Protein AF-A0AAJ0G5H9-F1 (afdb_monomer)

Secondary structure (DSSP, 8-state):
-TTTS-SS----S---HHHHHHHHHHHHHHHHHHHHHHHHHHHHHHHHHHHHHHHHHHTTS------------PPPPS--------

Structure (mmCIF, N/CA/C/O backbone):
data_AF-A0AAJ0G5H9-F1
#
_entry.id   AF-A0AAJ0G5H9-F1
#
loop_
_atom_site.group_PDB
_atom_site.id
_atom_site.type_symbol
_atom_site.label_atom_id
_atom_site.label_alt_id
_atom_site.label_comp_id
_atom_site.label_asym_id
_atom_site.label_entity_id
_atom_site.label_seq_id
_atom_site.pdbx_PDB_ins_code
_atom_site.Cartn_x
_atom_site.Cartn_y
_atom_site.Cartn_z
_atom_site.occupancy
_atom_site.B_iso_or_equiv
_atom_site.auth_seq_id
_atom_site.auth_comp_id
_atom_site.auth_asym_id
_atom_site.auth_atom_id
_atom_site.pdbx_PDB_model_num
ATOM 1 N N . MET A 1 1 ? -8.247 5.026 0.078 1.00 62.94 1 MET A N 1
ATOM 2 C CA . MET A 1 1 ? -8.132 4.425 1.434 1.00 62.94 1 MET A CA 1
ATOM 3 C C . MET A 1 1 ? -9.460 3.911 1.976 1.00 62.94 1 MET A C 1
ATOM 5 O O . MET A 1 1 ? -9.439 2.860 2.594 1.00 62.94 1 MET A O 1
ATOM 9 N N . ALA A 1 2 ? -10.594 4.597 1.762 1.00 69.38 2 ALA A N 1
ATOM 10 C CA . ALA A 1 2 ? -11.894 4.135 2.271 1.00 69.38 2 ALA A CA 1
ATOM 11 C C . ALA A 1 2 ? -12.286 2.730 1.764 1.00 69.38 2 ALA A C 1
ATOM 13 O O . ALA A 1 2 ? -12.747 1.921 2.558 1.00 69.38 2 ALA A O 1
ATOM 14 N N . GLN A 1 3 ? -12.005 2.411 0.493 1.00 83.31 3 GLN A N 1
ATOM 15 C CA . GLN A 1 3 ? -12.224 1.076 -0.091 1.00 83.31 3 GLN A CA 1
ATOM 16 C C . GLN A 1 3 ? -11.336 -0.023 0.517 1.00 83.31 3 GLN A C 1
ATOM 18 O O . GLN A 1 3 ? -11.757 -1.167 0.607 1.00 83.31 3 GLN A O 1
ATOM 23 N N . PHE A 1 4 ? -10.122 0.325 0.953 1.00 82.44 4 PHE A N 1
ATOM 24 C CA . PHE A 1 4 ? -9.141 -0.630 1.484 1.00 82.44 4 PHE A CA 1
ATOM 25 C C . PHE A 1 4 ? -9.252 -0.817 3.000 1.00 82.44 4 PHE A C 1
ATOM 27 O O . PHE A 1 4 ? -8.603 -1.685 3.578 1.00 82.44 4 PHE A O 1
ATOM 34 N N . ARG A 1 5 ? -10.056 0.010 3.678 1.00 82.31 5 ARG A N 1
ATOM 35 C CA . ARG A 1 5 ? -10.251 -0.109 5.121 1.00 82.31 5 ARG A CA 1
ATOM 36 C C . ARG A 1 5 ? -11.112 -1.338 5.406 1.00 82.31 5 ARG A C 1
ATOM 38 O O . ARG A 1 5 ? -12.244 -1.427 4.938 1.00 82.31 5 ARG A O 1
ATOM 45 N N . ALA A 1 6 ? -10.595 -2.249 6.226 1.00 83.88 6 ALA A N 1
ATOM 46 C CA . ALA A 1 6 ? -11.339 -3.426 6.652 1.00 83.88 6 ALA A CA 1
ATOM 47 C C . ALA A 1 6 ? -12.647 -3.037 7.370 1.00 83.88 6 ALA A C 1
ATOM 49 O O . ALA A 1 6 ? -12.690 -2.086 8.159 1.00 83.88 6 ALA A O 1
ATOM 50 N N . LYS A 1 7 ? -13.721 -3.787 7.091 1.00 84.81 7 LYS A N 1
ATOM 51 C CA . LYS A 1 7 ? -15.043 -3.590 7.716 1.00 84.81 7 LYS A CA 1
ATOM 52 C C . LYS A 1 7 ? -15.037 -3.967 9.203 1.00 84.81 7 LYS A C 1
ATOM 54 O O . LYS A 1 7 ? -15.763 -3.365 9.985 1.00 84.81 7 LYS A O 1
ATOM 59 N N . LYS A 1 8 ? -14.190 -4.927 9.588 1.00 88.06 8 LYS A N 1
ATOM 60 C CA . LYS A 1 8 ? -13.931 -5.335 10.974 1.00 88.06 8 LYS A CA 1
ATOM 61 C C . LYS A 1 8 ? -12.545 -4.848 11.396 1.00 88.06 8 LYS A C 1
ATOM 63 O O . LYS A 1 8 ? -11.624 -4.849 10.581 1.00 88.06 8 LYS A O 1
ATOM 68 N N . LEU A 1 9 ? -12.410 -4.400 12.644 1.00 86.38 9 LEU A N 1
ATOM 69 C CA . LEU A 1 9 ? -11.127 -3.950 13.179 1.00 86.38 9 LEU A CA 1
ATOM 70 C C . LEU A 1 9 ? -10.209 -5.160 13.399 1.00 86.38 9 LEU A C 1
ATOM 72 O O . LEU A 1 9 ? -10.583 -6.086 14.110 1.00 86.38 9 LEU A O 1
ATOM 76 N N . ASP A 1 10 ? -9.026 -5.122 12.788 1.00 84.06 10 ASP A N 1
ATOM 77 C CA . ASP A 1 10 ? -8.018 -6.194 12.808 1.00 84.06 10 ASP A CA 1
ATOM 78 C C . ASP A 1 10 ? -6.702 -5.720 13.454 1.00 84.06 10 ASP A C 1
ATOM 80 O O . ASP A 1 10 ? -5.599 -5.959 12.976 1.00 84.06 10 ASP A O 1
ATOM 84 N N . LEU A 1 11 ? -6.816 -4.916 14.511 1.00 87.56 11 LEU A N 1
ATOM 85 C CA . LEU A 1 11 ? -5.677 -4.329 15.209 1.00 87.56 11 LEU A CA 1
ATOM 86 C C . LEU A 1 11 ? -5.784 -4.637 16.698 1.00 87.56 11 LEU A C 1
ATOM 88 O O . LEU A 1 11 ? -6.764 -4.253 17.329 1.00 87.56 11 LEU A O 1
ATOM 92 N N . GLY A 1 12 ? -4.761 -5.291 17.251 1.00 87.38 12 GLY A N 1
ATOM 93 C CA . GLY A 1 12 ? -4.613 -5.512 18.696 1.00 87.38 12 GLY A CA 1
ATOM 94 C C . GLY A 1 12 ? -3.843 -4.402 19.425 1.00 87.38 12 GLY A C 1
ATOM 95 O O . GLY A 1 12 ? -3.673 -4.468 20.637 1.00 87.38 12 GLY A O 1
ATOM 96 N N . CYS A 1 13 ? -3.344 -3.396 18.699 1.00 83.81 13 CYS A N 1
ATOM 97 C CA . CYS A 1 13 ? -2.591 -2.270 19.254 1.00 83.81 13 CYS A CA 1
ATOM 98 C C . CYS A 1 13 ? -3.482 -1.042 19.508 1.00 83.81 13 CYS A C 1
ATOM 100 O O . CYS A 1 13 ? -4.678 -1.040 19.216 1.00 83.81 13 CYS A O 1
ATOM 102 N N . PHE A 1 14 ? -2.885 0.033 20.031 1.00 91.19 14 PHE A N 1
ATOM 103 C CA . PHE A 1 14 ? -3.593 1.283 20.300 1.00 91.19 14 PHE A CA 1
ATOM 104 C C . PHE A 1 14 ? -4.309 1.827 19.053 1.00 91.19 14 PHE A C 1
ATOM 106 O O . PHE A 1 14 ? -3.700 2.059 17.998 1.00 91.19 14 PHE A O 1
ATOM 113 N N . ILE A 1 15 ? -5.614 2.065 19.194 1.00 89.19 15 ILE A N 1
ATOM 114 C CA . ILE A 1 15 ? -6.499 2.458 18.100 1.00 89.19 15 ILE A CA 1
ATOM 115 C C . ILE A 1 15 ? -6.346 3.961 17.848 1.00 89.19 15 ILE A C 1
ATOM 117 O O . ILE A 1 15 ? -6.970 4.797 18.493 1.00 89.19 15 ILE A O 1
ATOM 121 N N . ASN A 1 16 ? -5.515 4.305 16.866 1.00 91.56 16 ASN A N 1
ATOM 122 C CA . ASN A 1 16 ? -5.354 5.663 16.350 1.00 91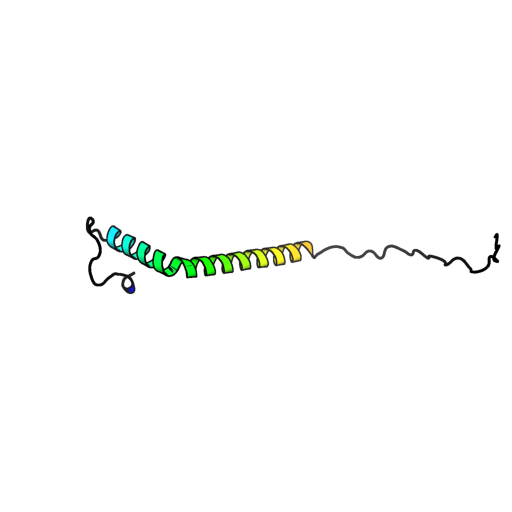.56 16 ASN A CA 1
ATOM 123 C C . ASN A 1 16 ? -5.649 5.676 14.843 1.00 91.56 16 ASN A C 1
ATOM 125 O O . ASN A 1 16 ? -5.310 4.733 14.128 1.00 91.56 16 ASN A O 1
ATOM 129 N N . ILE A 1 17 ? -6.222 6.767 14.327 1.00 89.94 17 ILE A N 1
ATOM 130 C CA . ILE A 1 17 ? -6.497 6.964 12.893 1.00 89.94 17 ILE A CA 1
ATOM 131 C C . ILE A 1 17 ? -5.222 6.762 12.060 1.00 89.94 17 ILE A C 1
ATOM 133 O O . ILE A 1 17 ? -5.270 6.180 10.973 1.00 89.94 17 ILE A O 1
ATOM 137 N N . LYS A 1 18 ? -4.070 7.213 12.577 1.00 91.12 18 LYS A N 1
ATOM 138 C CA . LYS A 1 18 ? -2.763 7.011 11.933 1.00 91.12 18 LYS A CA 1
ATOM 139 C C . LYS A 1 18 ? -2.407 5.524 11.837 1.00 91.12 18 LYS A C 1
ATOM 141 O O . LYS A 1 18 ? -2.069 5.073 10.749 1.00 91.12 18 LYS A O 1
ATOM 146 N N . ASN A 1 19 ? -2.583 4.773 12.923 1.00 91.88 19 ASN A N 1
ATOM 147 C CA . ASN A 1 19 ? -2.270 3.342 12.995 1.00 91.88 19 ASN A CA 1
ATOM 148 C C . ASN A 1 19 ? -3.182 2.515 12.083 1.00 91.88 19 ASN A C 1
ATOM 150 O O . ASN A 1 19 ? -2.704 1.642 11.368 1.00 91.88 19 ASN A O 1
ATOM 154 N N . ILE A 1 20 ? -4.480 2.838 12.037 1.00 91.12 20 ILE A N 1
ATOM 155 C CA . ILE A 1 20 ? -5.433 2.181 11.132 1.00 91.12 20 ILE A CA 1
ATOM 156 C C . ILE A 1 20 ? -5.011 2.388 9.676 1.00 91.12 20 ILE A C 1
ATOM 158 O O . ILE A 1 20 ? -4.928 1.430 8.912 1.00 91.12 20 ILE A O 1
ATOM 162 N N . AR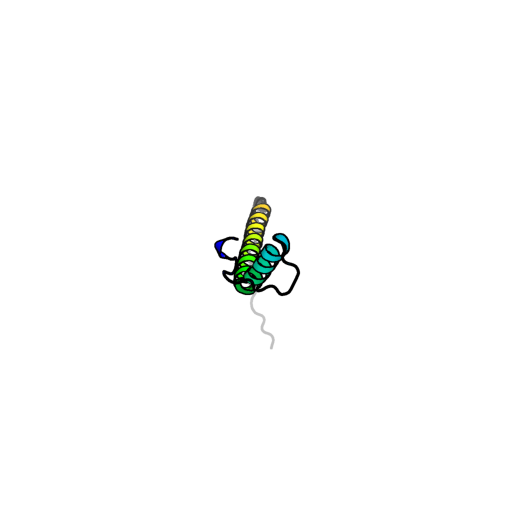G A 1 21 ? -4.711 3.635 9.290 1.00 90.94 21 ARG A N 1
ATOM 163 C CA . ARG A 1 21 ? -4.300 3.957 7.918 1.00 90.94 21 ARG A CA 1
ATOM 164 C C . ARG A 1 21 ? -2.993 3.262 7.543 1.00 90.94 21 ARG A C 1
ATOM 166 O O . ARG A 1 21 ? -2.874 2.748 6.437 1.00 90.94 21 ARG A O 1
ATOM 173 N N . ASP A 1 22 ? -2.023 3.289 8.443 1.00 92.06 22 ASP A N 1
ATOM 174 C CA . ASP A 1 22 ? -0.709 2.685 8.257 1.00 92.06 22 ASP A CA 1
ATOM 175 C C . ASP A 1 22 ? -0.799 1.158 8.112 1.00 92.06 22 ASP A C 1
ATOM 177 O O . ASP A 1 22 ? -0.249 0.584 7.175 1.00 92.06 22 ASP A O 1
ATOM 181 N N . HIS A 1 23 ? -1.603 0.505 8.948 1.00 91.69 23 HIS A N 1
ATOM 182 C CA . HIS A 1 23 ? -1.862 -0.924 8.835 1.00 91.69 23 HIS A CA 1
ATOM 183 C C . HIS A 1 23 ? -2.525 -1.302 7.506 1.00 91.69 23 HIS A C 1
ATOM 185 O O . HIS A 1 23 ? -2.082 -2.235 6.839 1.00 91.69 23 HIS A O 1
ATOM 191 N N . THR A 1 24 ? -3.534 -0.541 7.068 1.00 91.88 24 THR A N 1
ATOM 192 C CA . THR A 1 24 ? -4.154 -0.753 5.753 1.00 91.88 24 THR A CA 1
ATOM 193 C C . THR A 1 24 ? -3.143 -0.608 4.617 1.00 91.88 24 THR A C 1
ATOM 195 O O . THR A 1 24 ? -3.144 -1.424 3.701 1.00 91.88 24 THR A O 1
ATOM 198 N N . LYS A 1 25 ? -2.248 0.387 4.679 1.00 91.56 25 LYS A N 1
ATOM 199 C CA . LYS A 1 25 ? -1.187 0.552 3.675 1.00 91.56 25 LYS A CA 1
ATOM 200 C C . LYS A 1 25 ? -0.254 -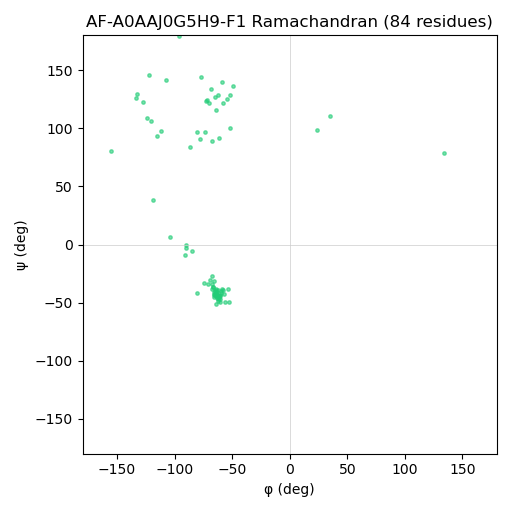0.657 3.627 1.00 91.56 25 LYS A C 1
ATOM 202 O O . LYS A 1 25 ? 0.067 -1.095 2.531 1.00 91.56 25 LYS A O 1
ATOM 207 N N . ARG A 1 26 ? 0.156 -1.200 4.781 1.00 91.38 26 ARG A N 1
ATOM 208 C CA . ARG A 1 26 ? 1.027 -2.387 4.830 1.00 91.38 26 ARG A CA 1
ATOM 209 C C . ARG A 1 26 ? 0.367 -3.619 4.214 1.00 91.38 26 ARG A C 1
ATOM 211 O O . ARG A 1 26 ? 1.032 -4.324 3.469 1.00 91.38 26 ARG A O 1
ATOM 218 N N . LYS A 1 27 ? -0.927 -3.842 4.469 1.00 90.62 27 LYS A N 1
ATOM 219 C CA . LYS A 1 27 ? -1.662 -4.961 3.856 1.00 90.62 27 LYS A CA 1
ATOM 220 C C . LYS A 1 27 ? -1.761 -4.835 2.339 1.00 90.62 27 LYS A C 1
ATOM 222 O O . LYS A 1 27 ? -1.347 -5.737 1.630 1.00 90.62 27 LYS A O 1
ATOM 227 N N . VAL A 1 28 ? -2.211 -3.680 1.848 1.00 90.88 28 VAL A N 1
ATOM 228 C CA . VAL A 1 28 ? -2.307 -3.426 0.398 1.00 90.88 28 VAL A CA 1
ATOM 229 C C . VAL A 1 28 ? -0.939 -3.552 -0.275 1.00 90.88 28 VAL A C 1
ATOM 231 O O . VAL A 1 28 ? -0.821 -4.081 -1.371 1.00 90.88 28 VAL A O 1
ATOM 234 N N . PHE A 1 29 ? 0.120 -3.092 0.391 1.00 90.56 29 PHE A N 1
ATOM 235 C CA . PHE A 1 29 ? 1.476 -3.253 -0.114 1.00 90.56 29 PHE A CA 1
ATOM 236 C C . PHE A 1 29 ? 1.893 -4.724 -0.228 1.00 90.56 29 PHE A C 1
ATOM 238 O O . PHE A 1 29 ? 2.491 -5.105 -1.226 1.00 90.56 29 PHE A O 1
ATOM 245 N N . GLN A 1 30 ? 1.575 -5.536 0.780 1.00 89.44 30 GLN A N 1
ATOM 246 C CA . GLN A 1 30 ? 1.890 -6.961 0.787 1.00 89.44 30 GLN A CA 1
ATOM 247 C C . GLN A 1 30 ? 1.178 -7.707 -0.350 1.00 89.44 30 GLN A C 1
ATOM 249 O O . GLN A 1 30 ? 1.790 -8.564 -0.981 1.00 89.44 30 GLN A O 1
ATOM 254 N N . ASP A 1 31 ? -0.073 -7.349 -0.639 1.00 88.69 31 ASP A N 1
ATOM 255 C CA . ASP A 1 31 ? -0.867 -8.000 -1.685 1.00 88.69 31 ASP A CA 1
ATOM 256 C C . ASP A 1 31 ? -0.425 -7.585 -3.105 1.00 88.69 31 ASP A C 1
ATOM 258 O O . ASP A 1 31 ? -0.458 -8.396 -4.028 1.00 88.69 31 ASP A O 1
ATOM 262 N N . ASN A 1 32 ? 0.028 -6.338 -3.290 1.00 89.88 32 ASN A N 1
ATOM 263 C CA . ASN A 1 32 ? 0.380 -5.774 -4.603 1.00 89.88 32 ASN A CA 1
ATOM 264 C C . ASN A 1 32 ? 1.892 -5.676 -4.882 1.00 89.88 32 ASN A C 1
ATOM 266 O O . ASN A 1 32 ? 2.293 -5.101 -5.896 1.00 89.88 32 ASN A O 1
ATOM 270 N N . GLU A 1 33 ? 2.749 -6.212 -4.014 1.00 86.00 33 GLU A N 1
ATOM 271 C CA . GLU A 1 33 ? 4.207 -6.212 -4.205 1.00 86.00 33 GLU A CA 1
ATOM 272 C C . GLU A 1 33 ? 4.666 -6.782 -5.566 1.00 86.00 33 GLU A C 1
ATOM 274 O O . GLU A 1 33 ? 5.404 -6.080 -6.265 1.00 86.00 33 GLU A O 1
ATOM 279 N N . PRO A 1 34 ? 4.203 -7.967 -6.023 1.00 84.38 34 PRO A N 1
ATOM 280 C CA . PRO A 1 34 ? 4.712 -8.560 -7.263 1.00 84.38 34 PRO A CA 1
ATOM 281 C C . PRO A 1 34 ? 4.353 -7.739 -8.507 1.00 84.38 34 PRO A C 1
ATOM 283 O O . PRO A 1 34 ? 5.200 -7.507 -9.372 1.00 84.38 34 PRO A O 1
ATOM 286 N N . GLU A 1 35 ? 3.117 -7.244 -8.585 1.00 85.31 35 GLU A N 1
ATOM 287 C CA . GLU A 1 35 ? 2.667 -6.390 -9.690 1.00 85.31 35 GLU A CA 1
ATOM 288 C C . GLU A 1 35 ? 3.435 -5.068 -9.712 1.00 85.31 35 GLU A C 1
ATOM 290 O O . GLU A 1 35 ? 3.832 -4.577 -10.772 1.00 85.31 35 GLU A O 1
ATOM 295 N N . ARG A 1 36 ? 3.702 -4.502 -8.530 1.00 86.25 36 ARG A N 1
ATOM 296 C CA . ARG A 1 36 ? 4.475 -3.270 -8.396 1.00 86.25 36 ARG A CA 1
ATOM 297 C C . ARG A 1 36 ? 5.919 -3.469 -8.839 1.00 86.25 36 ARG A C 1
ATOM 299 O O . ARG A 1 36 ? 6.444 -2.615 -9.550 1.00 86.25 36 ARG A O 1
ATOM 306 N N . PHE A 1 37 ? 6.552 -4.572 -8.448 1.00 84.19 37 PHE A N 1
ATOM 307 C CA . PHE A 1 37 ? 7.920 -4.884 -8.852 1.00 84.19 37 PHE A CA 1
ATOM 308 C C . PHE A 1 37 ? 8.030 -5.049 -10.372 1.00 84.19 37 PHE A C 1
ATOM 310 O O . PHE A 1 37 ? 8.887 -4.421 -10.994 1.00 84.19 37 PHE A O 1
ATOM 317 N N . ALA A 1 38 ? 7.113 -5.804 -10.985 1.00 85.75 38 ALA A N 1
ATOM 318 C CA . ALA A 1 38 ? 7.066 -5.982 -12.435 1.00 85.75 38 ALA A CA 1
ATOM 319 C C . ALA A 1 38 ? 6.866 -4.649 -13.176 1.00 85.75 38 ALA A C 1
ATOM 321 O O . ALA A 1 38 ? 7.570 -4.356 -14.144 1.00 85.75 38 ALA A O 1
ATOM 322 N N . HIS A 1 39 ? 5.951 -3.807 -12.691 1.00 85.12 39 HIS A N 1
ATOM 323 C CA . HIS A 1 39 ? 5.681 -2.507 -13.297 1.00 85.12 39 HIS A CA 1
ATOM 324 C C . HIS A 1 39 ? 6.875 -1.548 -13.179 1.00 85.12 39 HIS A C 1
ATOM 326 O O . HIS A 1 39 ? 7.258 -0.917 -14.164 1.00 85.12 39 HIS A O 1
ATOM 332 N N . LEU A 1 40 ? 7.507 -1.467 -12.003 1.00 86.62 40 LEU A N 1
ATOM 333 C CA . LEU A 1 40 ? 8.697 -0.638 -11.795 1.00 86.62 40 LEU A CA 1
ATOM 334 C C . LEU A 1 40 ? 9.873 -1.105 -12.659 1.00 86.62 40 LEU A C 1
ATOM 336 O O . LEU A 1 40 ? 10.539 -0.279 -13.280 1.00 86.62 40 LEU A O 1
ATOM 340 N N . GLN A 1 41 ? 10.099 -2.418 -12.744 1.00 87.00 41 GLN A N 1
ATOM 341 C CA . GLN A 1 41 ? 11.162 -2.982 -13.570 1.00 87.00 41 GLN A CA 1
ATOM 342 C C . GLN A 1 41 ? 10.935 -2.700 -15.060 1.00 87.00 41 GLN A C 1
ATOM 344 O O . GLN A 1 41 ? 11.870 -2.312 -15.764 1.00 87.00 41 GLN A O 1
ATOM 349 N N . TRP A 1 42 ? 9.694 -2.828 -15.537 1.00 88.50 42 TRP A N 1
ATOM 350 C CA . TRP A 1 42 ? 9.339 -2.500 -16.916 1.00 88.50 42 TRP A CA 1
ATOM 351 C C . TRP A 1 42 ? 9.566 -1.016 -17.230 1.00 88.50 42 TRP A C 1
ATOM 353 O O . TRP A 1 42 ? 10.257 -0.690 -18.196 1.00 88.50 42 TRP A O 1
ATOM 363 N N . LEU A 1 43 ? 9.080 -0.112 -16.374 1.00 87.69 43 LEU A N 1
ATOM 364 C CA . LEU A 1 43 ? 9.281 1.331 -16.540 1.00 87.69 43 LEU A CA 1
ATOM 365 C C . LEU A 1 43 ? 10.765 1.721 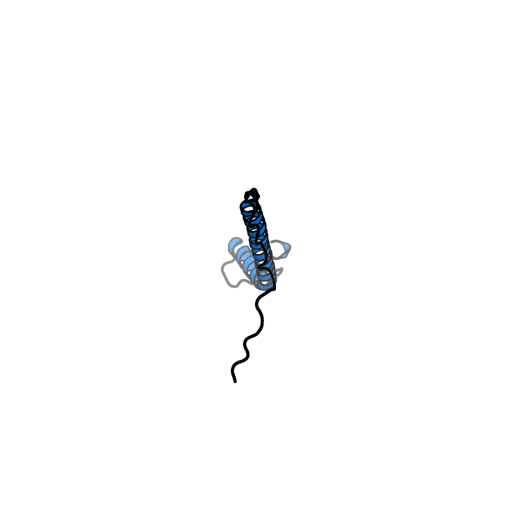-16.544 1.00 87.69 43 LEU A C 1
ATOM 367 O O . LEU A 1 43 ? 11.186 2.559 -17.341 1.00 87.69 43 LEU A O 1
ATOM 371 N N . GLN A 1 44 ? 11.573 1.103 -15.681 1.00 86.62 44 GLN A N 1
ATOM 372 C CA . GLN A 1 44 ? 13.006 1.381 -15.608 1.00 86.62 44 GLN A CA 1
ATOM 373 C C . GLN A 1 44 ? 13.778 0.836 -16.817 1.00 86.62 44 GLN A C 1
ATOM 375 O O . GLN A 1 44 ? 14.727 1.464 -17.291 1.00 86.62 44 GLN A O 1
ATOM 380 N N . SER A 1 45 ? 13.351 -0.301 -17.367 1.00 86.75 45 SER A N 1
ATOM 381 C CA . SER A 1 45 ? 13.885 -0.816 -18.631 1.00 86.75 45 SER A CA 1
ATOM 382 C C . SER A 1 45 ? 13.615 0.162 -19.782 1.00 86.75 45 SER A C 1
ATOM 384 O O . SER A 1 45 ? 14.529 0.525 -20.530 1.00 86.75 45 SER A O 1
ATOM 386 N N . LEU A 1 46 ? 12.386 0.675 -19.875 1.00 84.50 46 LEU A N 1
ATOM 387 C CA . LEU A 1 46 ? 11.992 1.629 -20.911 1.00 84.50 46 LEU A CA 1
ATOM 388 C C . LEU A 1 46 ? 12.738 2.964 -20.821 1.00 84.50 46 LEU A C 1
ATOM 390 O O . LEU A 1 46 ? 13.185 3.490 -21.837 1.00 84.50 46 LEU A O 1
ATOM 394 N N . SER A 1 47 ? 12.942 3.506 -19.620 1.00 84.81 47 SER A N 1
ATOM 395 C CA . SER A 1 47 ? 13.698 4.756 -19.474 1.00 84.81 47 SER A CA 1
ATOM 396 C C . SER A 1 47 ? 15.159 4.597 -19.914 1.00 84.81 47 SER A C 1
ATOM 398 O O . SER A 1 47 ? 15.707 5.471 -20.586 1.00 84.81 47 SER A O 1
ATOM 400 N N . SER A 1 48 ? 15.775 3.447 -19.621 1.00 81.56 48 SER A N 1
ATOM 401 C CA . SER A 1 48 ? 17.151 3.144 -20.037 1.00 81.56 48 SER A CA 1
ATOM 402 C C . SER A 1 48 ? 17.317 2.969 -21.553 1.00 81.56 48 SER A C 1
ATOM 404 O O . SER A 1 48 ? 18.408 3.170 -22.090 1.00 81.56 48 SER A O 1
ATOM 406 N N . THR A 1 49 ? 16.261 2.549 -22.255 1.00 79.62 49 THR A N 1
ATOM 407 C CA . THR A 1 49 ? 16.282 2.387 -23.717 1.00 79.62 49 THR A CA 1
ATOM 408 C C . THR A 1 49 ? 16.075 3.726 -24.413 1.00 79.62 49 THR A C 1
ATOM 410 O O . THR A 1 49 ? 16.835 4.039 -25.324 1.00 79.62 49 THR A O 1
ATOM 413 N N . LEU A 1 50 ? 15.159 4.564 -23.917 1.00 82.25 50 LEU A N 1
ATOM 414 C CA . LEU A 1 50 ? 14.992 5.950 -24.370 1.00 82.25 50 LEU A CA 1
ATOM 415 C C . LEU A 1 50 ? 16.287 6.760 -24.248 1.00 82.25 50 LEU A C 1
ATOM 417 O O . LEU A 1 50 ? 16.734 7.341 -25.233 1.00 82.25 50 LEU A O 1
ATOM 421 N N . LYS A 1 51 ? 16.944 6.710 -23.082 1.00 82.19 51 LYS A N 1
ATOM 422 C CA . LYS A 1 51 ? 18.221 7.403 -22.856 1.00 82.19 51 LYS A CA 1
ATOM 423 C C . LYS A 1 51 ? 19.293 6.971 -23.864 1.00 82.19 51 LYS A C 1
ATOM 425 O O . LYS A 1 51 ? 19.991 7.809 -24.416 1.00 82.19 51 LYS A O 1
ATOM 430 N N . ARG A 1 52 ? 19.382 5.668 -24.159 1.00 77.88 52 ARG A N 1
ATOM 431 C CA . ARG A 1 52 ? 20.321 5.133 -25.158 1.00 77.88 52 ARG A CA 1
ATOM 432 C C . ARG A 1 52 ? 20.024 5.612 -26.573 1.00 77.88 52 ARG A C 1
ATOM 434 O O . ARG A 1 52 ? 20.960 5.918 -27.295 1.00 77.88 52 ARG A O 1
ATOM 441 N N . VAL A 1 53 ? 18.754 5.686 -26.965 1.00 79.75 53 VAL A N 1
ATOM 442 C CA . VAL A 1 53 ? 18.365 6.211 -28.282 1.00 79.75 53 VAL A CA 1
ATOM 443 C C . VAL A 1 53 ? 18.721 7.692 -28.401 1.00 79.75 53 VAL A C 1
ATOM 445 O O . VAL A 1 53 ? 19.280 8.096 -29.416 1.00 79.75 53 VAL A O 1
ATOM 448 N N . GLU A 1 54 ? 18.463 8.487 -27.361 1.00 82.31 54 GLU A N 1
ATOM 449 C CA . GLU A 1 54 ? 18.866 9.898 -27.307 1.00 82.31 54 GLU A CA 1
ATOM 450 C C . GLU A 1 54 ? 20.387 10.060 -27.394 1.00 82.31 54 GLU A C 1
ATOM 452 O O . GLU A 1 54 ? 20.879 10.853 -28.195 1.00 82.31 54 GLU A O 1
ATOM 457 N N . ASP A 1 55 ? 21.139 9.281 -26.616 1.00 79.25 55 ASP A N 1
ATOM 458 C CA . ASP A 1 55 ? 22.599 9.343 -26.605 1.00 79.25 55 ASP A CA 1
ATOM 459 C C . ASP A 1 55 ? 23.177 8.861 -27.957 1.00 79.25 55 ASP A C 1
ATOM 461 O O . ASP A 1 55 ? 24.140 9.435 -28.462 1.00 79.25 55 ASP A O 1
ATOM 465 N N . SER A 1 56 ? 22.584 7.851 -28.608 1.00 69.44 56 SER A N 1
ATOM 466 C CA . SER A 1 56 ? 22.950 7.440 -29.974 1.00 69.44 56 SER A CA 1
ATOM 467 C C . SER A 1 56 ? 22.603 8.496 -31.025 1.00 69.44 56 SER A C 1
ATOM 469 O O . SER A 1 56 ? 23.375 8.680 -31.962 1.00 69.44 56 SER A O 1
ATOM 471 N N . ALA A 1 57 ? 21.490 9.215 -30.874 1.00 70.25 57 ALA A N 1
ATOM 472 C CA . ALA A 1 57 ? 21.135 10.326 -31.753 1.00 70.25 57 ALA A CA 1
ATOM 473 C C . ALA A 1 57 ? 22.098 11.514 -31.582 1.00 70.25 57 ALA A C 1
ATOM 475 O O . ALA A 1 57 ? 22.504 12.117 -32.572 1.00 70.25 57 ALA A O 1
ATOM 476 N N . ALA A 1 58 ? 22.529 11.802 -30.350 1.00 68.38 58 ALA A N 1
ATOM 477 C CA . ALA A 1 58 ? 23.523 12.834 -30.056 1.00 68.38 58 ALA A CA 1
ATOM 478 C C . ALA A 1 58 ? 24.925 12.480 -30.589 1.00 68.38 58 ALA A C 1
ATOM 480 O O . ALA A 1 58 ? 25.654 13.357 -31.044 1.00 68.38 58 ALA A O 1
ATOM 481 N N . ASN A 1 59 ? 25.287 11.194 -30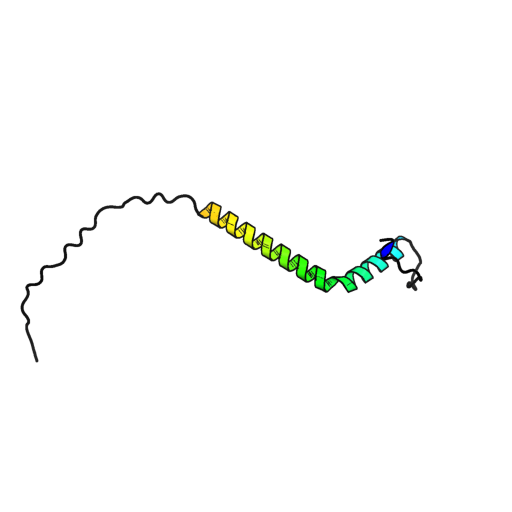.585 1.00 63.41 59 ASN A N 1
ATOM 482 C CA . ASN A 1 59 ? 26.551 10.700 -31.143 1.00 63.41 59 ASN A CA 1
ATOM 483 C C . ASN A 1 59 ? 26.485 10.425 -32.663 1.00 63.41 59 ASN A C 1
ATOM 485 O O . ASN A 1 59 ? 27.503 10.102 -33.271 1.00 63.41 59 ASN A O 1
ATOM 489 N N . GLY A 1 60 ? 25.303 10.537 -33.280 1.00 59.31 60 GLY A N 1
ATOM 490 C CA . GLY A 1 60 ? 25.043 10.202 -34.684 1.00 59.31 60 GLY A CA 1
ATOM 491 C C . GLY A 1 60 ? 25.228 11.347 -35.683 1.00 59.31 60 GLY A C 1
ATOM 492 O O . GLY A 1 60 ? 25.044 11.135 -36.879 1.00 59.31 60 GLY A O 1
ATOM 493 N N . SER A 1 61 ? 25.598 12.553 -35.244 1.00 51.41 61 SER A N 1
ATOM 494 C CA . SER A 1 61 ? 25.835 13.681 -36.149 1.00 51.41 61 SER A CA 1
ATOM 495 C C . SER A 1 61 ? 27.262 14.214 -36.045 1.00 51.41 61 SER A C 1
ATOM 497 O O . SER A 1 61 ? 27.590 14.923 -35.096 1.00 51.41 61 SER A O 1
ATOM 499 N N . CYS A 1 62 ? 28.056 13.905 -37.078 1.00 41.84 62 CYS A N 1
ATOM 500 C CA . CYS A 1 62 ? 29.142 14.698 -37.679 1.00 41.84 62 CYS A CA 1
ATOM 501 C C . CYS A 1 62 ? 30.415 13.872 -37.932 1.00 41.84 62 CYS A C 1
ATOM 503 O O . CYS A 1 62 ? 31.420 13.996 -37.238 1.00 41.84 62 CYS A O 1
ATOM 505 N N . ALA A 1 63 ? 30.398 13.089 -39.008 1.00 48.47 63 AL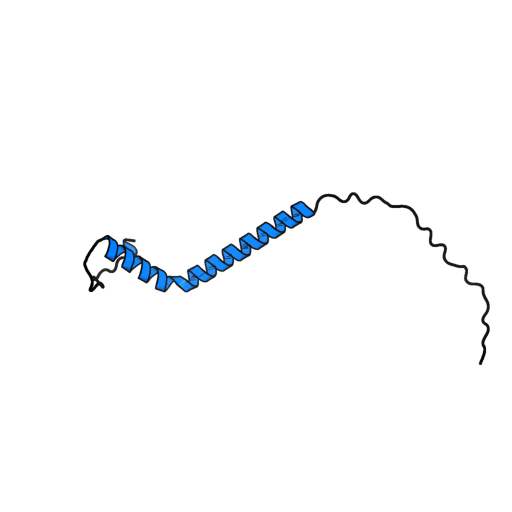A A N 1
ATOM 506 C CA . ALA A 1 63 ? 31.571 12.980 -39.862 1.00 48.47 63 ALA A CA 1
ATOM 507 C C . ALA A 1 63 ? 31.112 13.346 -41.279 1.00 48.47 63 ALA A C 1
ATOM 509 O O . ALA A 1 63 ? 30.343 12.589 -41.869 1.00 48.47 63 ALA A O 1
ATOM 510 N N . PRO A 1 64 ? 31.492 14.509 -41.839 1.00 51.31 64 PRO A N 1
ATOM 511 C CA . PRO A 1 64 ? 31.462 14.639 -43.281 1.00 51.31 64 PRO A CA 1
ATOM 512 C C . PRO A 1 64 ? 32.486 13.645 -43.823 1.00 51.31 64 PRO A C 1
ATOM 514 O O . PRO A 1 64 ? 33.685 13.777 -43.556 1.00 51.31 64 PRO A O 1
ATOM 517 N N . ASP A 1 65 ? 32.006 12.653 -44.568 1.00 49.25 65 ASP A N 1
ATOM 518 C CA . ASP A 1 65 ? 32.834 11.858 -45.460 1.00 49.25 65 ASP A CA 1
ATOM 519 C C . ASP A 1 65 ? 33.620 12.828 -46.348 1.00 49.25 65 ASP A C 1
ATOM 521 O O . ASP A 1 65 ? 33.102 13.403 -47.307 1.00 49.25 65 ASP A O 1
ATOM 525 N N . LYS A 1 66 ? 34.890 13.066 -46.009 1.00 48.06 66 LYS A N 1
ATOM 526 C CA . LYS A 1 66 ? 35.833 13.592 -46.988 1.00 48.06 66 LYS A CA 1
ATOM 527 C C . LYS A 1 66 ? 36.075 12.449 -47.970 1.00 48.06 66 LYS A C 1
ATOM 529 O O . LYS A 1 66 ? 36.571 11.411 -47.531 1.00 48.06 66 LYS A O 1
ATOM 534 N N . PRO A 1 67 ? 35.813 12.612 -49.277 1.00 47.06 67 PRO A N 1
ATOM 535 C CA . PRO A 1 67 ? 36.337 11.684 -50.263 1.00 47.06 67 PRO A CA 1
ATOM 536 C C . PRO A 1 67 ? 37.860 11.865 -50.300 1.00 47.06 67 PRO A C 1
ATOM 538 O O . PRO A 1 67 ? 38.395 12.705 -51.024 1.00 47.06 67 PRO A O 1
ATOM 541 N N . SER A 1 68 ? 38.583 11.125 -49.457 1.00 48.09 68 SER A N 1
ATOM 542 C CA . SER A 1 68 ? 40.036 11.058 -49.525 1.00 48.09 68 SER A CA 1
ATOM 543 C C . SER A 1 68 ? 40.415 10.213 -50.735 1.00 48.09 68 SER A C 1
ATOM 545 O O . SER A 1 68 ? 40.380 8.989 -50.684 1.00 48.09 68 SER A O 1
ATOM 547 N N . ALA A 1 69 ? 40.711 10.923 -51.821 1.00 46.31 69 ALA A N 1
ATOM 548 C CA . ALA A 1 69 ? 41.759 10.645 -52.795 1.00 46.31 69 ALA A CA 1
ATOM 549 C C . ALA A 1 69 ? 42.056 9.165 -53.108 1.00 46.31 69 ALA A C 1
ATOM 551 O O . ALA A 1 69 ? 42.684 8.450 -52.332 1.00 46.31 69 ALA A O 1
ATOM 552 N N . THR A 1 70 ? 41.695 8.781 -54.334 1.00 50.28 70 THR A N 1
ATOM 553 C CA . THR A 1 70 ? 42.549 8.057 -55.285 1.00 50.28 70 THR A CA 1
ATOM 554 C C . THR A 1 70 ? 43.701 7.256 -54.669 1.00 50.28 70 THR A C 1
ATOM 556 O O . THR A 1 70 ? 44.792 7.780 -54.456 1.00 50.28 70 THR A O 1
ATOM 559 N N . GLN A 1 71 ? 43.501 5.951 -54.510 1.00 49.53 71 GLN A N 1
ATOM 560 C CA . GLN A 1 71 ? 44.591 4.989 -54.641 1.00 49.53 71 GLN A CA 1
ATOM 561 C C . GLN A 1 71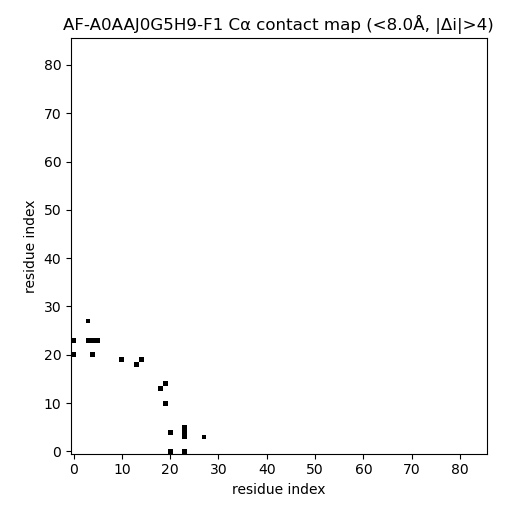 ? 44.284 4.114 -55.849 1.00 49.53 71 GLN A C 1
ATOM 563 O O . GLN A 1 71 ? 43.545 3.135 -55.786 1.00 49.53 71 GLN A O 1
ATOM 568 N N . SER A 1 72 ? 44.829 4.535 -56.985 1.00 44.06 72 SER A N 1
ATOM 569 C CA . SER A 1 72 ? 45.004 3.713 -58.170 1.00 44.06 72 SER A CA 1
ATOM 570 C C . SER A 1 72 ? 45.927 2.543 -57.820 1.00 44.06 72 SER A C 1
ATOM 572 O O . SER A 1 72 ? 47.148 2.659 -57.906 1.00 44.06 72 SER A O 1
ATOM 574 N N . ALA A 1 73 ? 45.354 1.419 -57.400 1.00 43.28 73 ALA A N 1
ATOM 575 C C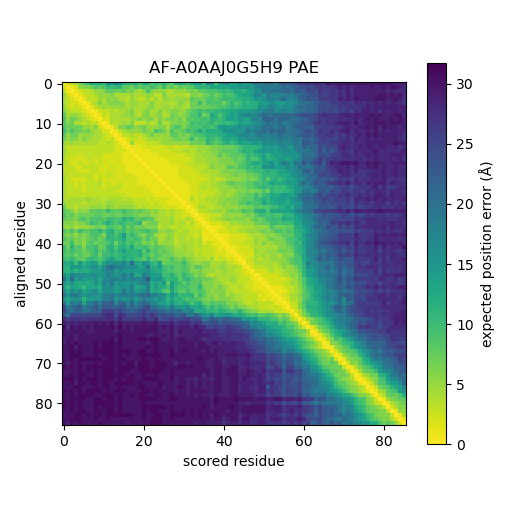A . ALA A 1 73 ? 46.055 0.146 -57.410 1.00 43.28 73 ALA A CA 1
ATOM 576 C C . ALA A 1 73 ? 46.057 -0.371 -58.853 1.00 43.28 73 ALA A C 1
ATOM 578 O O . ALA A 1 73 ? 45.121 -1.029 -59.303 1.00 43.28 73 ALA A O 1
ATOM 579 N N . THR A 1 74 ? 47.094 -0.009 -59.604 1.00 58.91 74 THR A N 1
ATOM 580 C CA . THR A 1 74 ? 47.429 -0.653 -60.874 1.00 58.91 74 THR A CA 1
ATOM 581 C C . THR A 1 74 ? 47.661 -2.146 -60.604 1.00 58.91 74 THR A C 1
ATOM 583 O O . THR A 1 74 ? 48.530 -2.467 -59.790 1.00 58.91 74 THR A O 1
ATOM 586 N N . PRO A 1 75 ? 46.924 -3.078 -61.231 1.00 63.50 75 PRO A N 1
ATOM 587 C CA . PRO A 1 75 ? 47.241 -4.497 -61.116 1.00 63.50 75 PRO A CA 1
ATOM 588 C C . PRO A 1 75 ? 48.572 -4.780 -61.836 1.00 63.50 75 PRO A C 1
ATOM 590 O O . PRO A 1 75 ? 48.755 -4.309 -62.964 1.00 63.50 75 PRO A O 1
ATOM 593 N N . PRO A 1 76 ? 49.519 -5.527 -61.237 1.00 57.50 76 PRO A N 1
ATOM 594 C CA . PRO A 1 76 ? 50.712 -5.947 -61.955 1.00 57.50 76 PRO A CA 1
ATOM 595 C C . PRO A 1 76 ? 50.325 -6.892 -63.101 1.00 57.50 76 PRO A C 1
ATOM 597 O O . PRO A 1 76 ? 49.600 -7.870 -62.924 1.00 57.50 76 PRO A O 1
ATOM 600 N N . SER A 1 77 ? 50.808 -6.530 -64.287 1.00 59.97 77 SER A N 1
ATOM 601 C CA . SER A 1 77 ? 50.692 -7.247 -65.556 1.00 59.97 77 SER A CA 1
ATOM 602 C C . SER A 1 77 ? 51.074 -8.736 -65.431 1.00 59.97 77 SER A C 1
ATOM 604 O O . SER A 1 77 ? 52.097 -9.043 -64.814 1.00 59.97 77 SER A O 1
ATOM 606 N N . PRO A 1 78 ? 50.312 -9.669 -66.032 1.00 64.19 78 PRO A N 1
ATOM 607 C CA . PRO A 1 78 ? 50.594 -11.096 -65.973 1.00 64.19 78 PRO A CA 1
ATOM 608 C C . PRO A 1 78 ? 51.562 -11.487 -67.091 1.00 64.19 78 PRO A C 1
ATOM 610 O O . PRO A 1 78 ? 51.122 -11.924 -68.145 1.00 64.19 78 PRO A O 1
ATOM 613 N N . ASN A 1 79 ? 52.870 -11.326 -66.887 1.00 63.50 79 ASN A N 1
ATOM 614 C CA . ASN A 1 79 ? 53.885 -11.945 -67.745 1.00 63.50 79 ASN A CA 1
ATOM 615 C C . ASN A 1 79 ? 55.207 -12.123 -66.986 1.00 63.50 79 ASN A C 1
ATOM 617 O O . ASN A 1 79 ? 56.144 -11.359 -67.190 1.00 63.50 79 ASN A O 1
ATOM 621 N N . GLU A 1 80 ? 55.306 -13.167 -66.163 1.00 57.94 80 GLU A N 1
ATOM 622 C CA . GLU A 1 80 ? 56.594 -13.829 -65.926 1.00 57.94 80 GLU A CA 1
ATOM 623 C C . GLU A 1 80 ? 56.419 -15.358 -66.011 1.00 57.94 80 GLU A C 1
ATOM 625 O O . GLU A 1 80 ? 55.521 -15.916 -65.372 1.00 57.94 80 GLU A O 1
ATOM 630 N N . PRO A 1 81 ? 57.215 -16.051 -66.849 1.00 53.44 81 PRO A N 1
ATOM 631 C CA . PRO A 1 81 ? 57.055 -17.474 -67.118 1.00 53.44 81 PRO A CA 1
ATOM 632 C C . PRO A 1 81 ? 57.589 -18.364 -65.987 1.00 53.44 81 PRO A C 1
ATOM 634 O O . PRO A 1 81 ? 58.620 -18.108 -65.371 1.00 53.44 81 PRO A O 1
ATOM 637 N N . ALA A 1 82 ? 56.869 -19.466 -65.778 1.00 55.38 82 ALA A N 1
ATOM 638 C CA . ALA A 1 82 ? 57.107 -20.505 -64.787 1.00 55.38 82 ALA A CA 1
ATOM 639 C C . ALA A 1 82 ? 58.536 -21.078 -64.797 1.00 55.38 82 ALA A C 1
ATOM 641 O O . ALA A 1 82 ? 58.988 -21.621 -65.807 1.00 55.38 82 ALA A O 1
ATOM 642 N N . LEU A 1 83 ? 59.182 -21.105 -63.627 1.00 58.41 83 LEU A N 1
ATOM 643 C CA . LEU A 1 83 ? 60.328 -21.975 -63.371 1.00 58.41 83 LEU A CA 1
ATOM 644 C C . LEU A 1 83 ? 59.941 -23.045 -62.342 1.00 58.41 83 LEU A C 1
ATOM 646 O O . LEU A 1 83 ? 59.942 -22.816 -61.135 1.00 58.41 83 LEU A O 1
ATOM 650 N N . LYS A 1 84 ? 59.600 -24.236 -62.847 1.00 52.41 84 LYS A N 1
ATOM 651 C CA . LYS A 1 84 ? 59.544 -25.473 -62.059 1.00 52.41 84 LYS A CA 1
ATOM 652 C C . LYS A 1 84 ? 60.947 -25.783 -61.533 1.00 52.41 84 LYS A C 1
ATOM 654 O O . LYS A 1 84 ? 61.881 -25.869 -62.331 1.00 52.41 84 LYS A O 1
ATOM 659 N N . ARG A 1 85 ? 61.093 -26.028 -60.230 1.00 48.28 85 ARG A N 1
ATOM 660 C CA . ARG A 1 85 ? 62.187 -26.853 -59.699 1.00 48.28 85 ARG A CA 1
ATOM 661 C C . ARG A 1 85 ? 61.630 -27.863 -58.702 1.00 48.28 85 ARG A C 1
ATOM 663 O O . ARG A 1 85 ? 60.818 -27.509 -57.855 1.00 48.28 85 ARG A O 1
ATOM 670 N N . ASN A 1 86 ? 62.054 -29.091 -58.977 1.00 54.62 86 ASN A N 1
ATOM 671 C CA . ASN A 1 86 ? 61.698 -30.401 -58.440 1.00 54.62 86 ASN A CA 1
ATOM 672 C C . ASN A 1 86 ? 61.659 -30.501 -56.918 1.00 54.62 86 ASN A C 1
ATOM 674 O O . ASN A 1 86 ? 62.544 -29.891 -56.279 1.00 54.62 86 ASN A O 1
#

Organism: NCBI:txid702011

Solvent-accessible surface area (backbone atoms only — not comparable to full-atom values): 5800 Å² total; per-residue (Å²): 107,79,88,65,50,68,95,61,92,88,68,96,63,84,91,40,77,66,51,55,52,50,52,41,52,54,51,56,46,68,75,43,42,68,63,49,51,54,49,52,52,51,53,53,53,52,53,57,50,53,52,49,53,53,52,49,57,66,72,65,70,86,75,81,82,71,86,76,69,90,78,85,77,75,77,83,78,94,79,81,85,88,80,90,79,135

Radius of gyration: 36.5 Å; Cα contacts (8 Å, |Δi|>4): 10; chains: 1; bounding box: 77×45×88 Å

Nearest PDB structures (foldseek):
  6ywy-assembly1_NN  TM=9.977E-01  e=4.638E-03  Neurospora crassa

Sequence (86 aa):
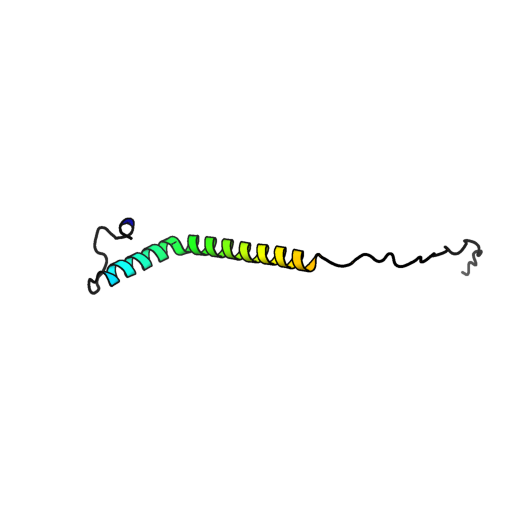MAQFRAKKLDLGCFINIKNIRDHTKRKVFQDNEPERFAHLQWLQSLSSTLKRVEDSAANGSCAPDKPSATQSATPPSPNEPALKRN

Mean predicted aligned error: 16.5 Å

Foldseek 3Di:
DVVLQDPDDPDPDDDDPVVSVVVSVVVVCVVCVVVVVVVVVVVVVVVVVVVVVVVCVVVVDDDDPDPPDDDPPDDPDPDDDDDDDD

pLDDT: mean 74.7, std 16.26, range [41.84, 92.06]